Protein AF-A0A942G4B4-F1 (afdb_monomer_lite)

Structure (mmCIF, N/CA/C/O backbone):
data_AF-A0A942G4B4-F1
#
_entry.id   AF-A0A942G4B4-F1
#
loop_
_atom_site.group_PDB
_atom_site.id
_atom_site.type_symbol
_atom_site.label_atom_id
_atom_site.label_alt_id
_atom_site.label_comp_id
_atom_site.label_asym_id
_atom_site.label_entity_id
_atom_site.label_seq_id
_atom_site.pdbx_PDB_ins_code
_atom_site.Cartn_x
_atom_site.Cartn_y
_atom_site.Cartn_z
_atom_site.occupancy
_atom_site.B_iso_or_equiv
_atom_site.auth_seq_id
_atom_site.auth_comp_id
_atom_site.auth_asym_id
_atom_site.auth_atom_id
_atom_site.pdbx_PDB_model_num
ATOM 1 N N . MET A 1 1 ? 16.653 -0.534 -14.509 1.00 59.22 1 MET A N 1
ATOM 2 C CA . MET A 1 1 ? 15.180 -0.452 -14.411 1.00 59.22 1 MET A CA 1
ATOM 3 C C . MET A 1 1 ? 14.556 -1.842 -14.348 1.00 59.22 1 MET A C 1
ATOM 5 O O . MET A 1 1 ? 14.143 -2.208 -13.265 1.00 59.22 1 MET A O 1
ATOM 9 N N . LYS A 1 2 ? 14.654 -2.683 -15.394 1.00 67.62 2 LYS A N 1
ATOM 10 C CA . LYS A 1 2 ? 14.052 -4.040 -15.409 1.00 67.62 2 LYS A CA 1
ATOM 11 C C . LYS A 1 2 ? 14.343 -4.934 -14.186 1.00 67.62 2 LYS A C 1
ATOM 13 O O . LYS A 1 2 ? 13.421 -5.541 -13.667 1.00 67.62 2 LYS A O 1
ATOM 18 N N . ALA A 1 3 ? 15.591 -4.990 -13.712 1.00 72.12 3 ALA A N 1
ATOM 19 C CA . ALA A 1 3 ? 15.956 -5.817 -12.552 1.00 72.12 3 ALA A CA 1
ATOM 20 C C . ALA A 1 3 ? 15.314 -5.340 -11.232 1.00 72.12 3 ALA A C 1
ATOM 22 O O . ALA A 1 3 ? 15.000 -6.149 -10.366 1.00 72.12 3 ALA A O 1
ATOM 23 N N . ASN A 1 4 ? 15.083 -4.030 -11.093 1.00 78.00 4 ASN A N 1
ATOM 24 C CA . ASN A 1 4 ? 14.455 -3.451 -9.905 1.00 78.00 4 ASN A CA 1
ATOM 25 C C . ASN A 1 4 ? 12.948 -3.725 -9.898 1.00 78.00 4 ASN A C 1
ATOM 27 O O . ASN A 1 4 ? 12.390 -4.037 -8.851 1.00 78.00 4 ASN A O 1
ATOM 31 N N . ASP A 1 5 ? 12.311 -3.671 -11.070 1.00 80.25 5 ASP A N 1
ATOM 32 C CA . ASP A 1 5 ? 10.891 -4.000 -11.223 1.00 80.25 5 ASP A CA 1
ATOM 33 C C . ASP A 1 5 ? 10.632 -5.492 -10.956 1.00 80.25 5 ASP A C 1
ATOM 35 O O . ASP A 1 5 ? 9.640 -5.853 -10.328 1.00 80.25 5 ASP A O 1
ATOM 39 N N . GLU A 1 6 ? 11.548 -6.369 -11.374 1.00 83.31 6 GLU A N 1
ATOM 40 C CA . GLU A 1 6 ? 11.469 -7.808 -11.099 1.00 83.31 6 GLU A CA 1
ATOM 41 C C . GLU A 1 6 ? 11.618 -8.119 -9.602 1.00 83.31 6 GLU A C 1
ATOM 43 O O . GLU A 1 6 ? 10.825 -8.882 -9.047 1.00 83.31 6 GLU A O 1
ATOM 48 N N . ALA A 1 7 ? 12.565 -7.467 -8.920 1.00 82.94 7 ALA A N 1
ATOM 49 C CA . ALA A 1 7 ? 12.726 -7.588 -7.472 1.00 82.94 7 ALA A CA 1
ATOM 50 C C . ALA A 1 7 ? 11.498 -7.066 -6.706 1.00 82.94 7 ALA A C 1
ATOM 52 O O . ALA A 1 7 ? 10.997 -7.742 -5.808 1.00 82.94 7 ALA A O 1
ATOM 53 N N . ALA A 1 8 ? 10.973 -5.896 -7.089 1.00 80.25 8 ALA A N 1
ATOM 54 C CA . ALA A 1 8 ? 9.762 -5.333 -6.497 1.00 80.25 8 ALA A CA 1
ATOM 55 C C . ALA A 1 8 ? 8.562 -6.272 -6.682 1.00 80.25 8 ALA A C 1
ATOM 57 O O . ALA A 1 8 ? 7.819 -6.526 -5.736 1.00 80.25 8 ALA A O 1
ATOM 58 N N . ARG A 1 9 ? 8.405 -6.857 -7.875 1.00 80.88 9 ARG A N 1
ATOM 59 C CA . ARG A 1 9 ? 7.356 -7.843 -8.146 1.00 80.88 9 ARG A CA 1
ATOM 60 C C . ARG A 1 9 ? 7.471 -9.066 -7.237 1.00 80.88 9 ARG A C 1
ATOM 62 O O . ARG A 1 9 ? 6.472 -9.443 -6.633 1.00 80.88 9 ARG A O 1
ATOM 69 N N . ALA A 1 10 ? 8.651 -9.677 -7.139 1.00 83.50 10 ALA A N 1
ATOM 70 C CA . ALA A 1 10 ? 8.851 -10.876 -6.321 1.00 83.50 10 ALA A CA 1
ATOM 71 C C . ALA A 1 10 ? 8.520 -10.618 -4.841 1.00 83.50 10 ALA A C 1
ATOM 73 O O . ALA A 1 10 ? 7.893 -11.447 -4.182 1.00 83.50 10 ALA A O 1
ATOM 74 N N . LEU A 1 11 ? 8.886 -9.438 -4.333 1.00 81.06 11 LEU A N 1
ATOM 75 C CA . LEU A 1 11 ? 8.544 -9.015 -2.977 1.00 81.06 11 LEU A CA 1
ATOM 76 C C . LEU A 1 11 ? 7.028 -8.818 -2.801 1.00 81.06 11 LEU A C 1
ATOM 78 O O . LEU A 1 11 ? 6.463 -9.317 -1.830 1.00 81.06 11 LEU A O 1
ATOM 82 N N . LEU A 1 12 ? 6.352 -8.163 -3.750 1.00 81.25 12 LEU A N 1
ATOM 83 C CA . LEU A 1 12 ? 4.893 -7.990 -3.723 1.00 81.25 12 LEU A CA 1
ATOM 84 C C . LEU A 1 12 ? 4.140 -9.327 -3.792 1.00 81.25 12 LEU A C 1
ATOM 86 O O . LEU A 1 12 ? 3.133 -9.503 -3.111 1.00 81.25 12 LEU A O 1
ATOM 90 N N . GLU A 1 13 ? 4.622 -10.280 -4.589 1.00 81.31 13 GLU A N 1
ATOM 91 C CA . GLU A 1 13 ? 4.065 -11.636 -4.641 1.00 81.31 13 GLU A CA 1
ATOM 92 C C . GLU A 1 13 ? 4.277 -12.385 -3.319 1.00 81.31 13 GLU A C 1
ATOM 94 O O . GLU A 1 13 ? 3.367 -13.072 -2.855 1.00 81.31 13 GLU A O 1
ATOM 99 N N . GLY A 1 14 ? 5.429 -12.202 -2.667 1.00 79.75 14 GLY A N 1
ATOM 100 C CA . GLY A 1 14 ? 5.685 -12.726 -1.325 1.00 79.75 14 GLY A CA 1
ATOM 101 C C . GLY A 1 14 ? 4.690 -12.209 -0.281 1.00 79.75 14 GLY A C 1
ATOM 102 O O . GLY A 1 14 ? 4.215 -12.987 0.542 1.00 79.75 14 GLY A O 1
ATOM 103 N N . LEU A 1 15 ? 4.294 -10.933 -0.362 1.00 74.88 15 LEU A N 1
ATOM 104 C CA . LEU A 1 15 ? 3.291 -10.336 0.534 1.00 74.88 15 LEU A CA 1
ATOM 105 C C . LEU A 1 15 ? 1.883 -10.935 0.369 1.00 74.88 15 LEU A C 1
ATOM 107 O O . LEU A 1 15 ? 1.051 -10.808 1.266 1.00 74.88 15 LEU A O 1
ATOM 111 N N . LEU A 1 16 ? 1.594 -11.607 -0.750 1.00 71.88 16 LEU A N 1
ATOM 112 C CA . LEU A 1 16 ? 0.319 -12.305 -0.939 1.00 71.88 16 LEU A CA 1
ATOM 113 C C . LEU A 1 16 ? 0.238 -13.623 -0.156 1.00 71.88 16 LEU A C 1
ATOM 115 O O . LEU A 1 16 ? -0.864 -14.148 0.044 1.00 71.88 16 LEU A O 1
ATOM 119 N N . VAL A 1 17 ? 1.375 -14.179 0.270 1.00 66.19 17 VAL A N 1
ATOM 120 C CA . VAL A 1 17 ? 1.438 -15.445 1.003 1.00 66.19 17 VAL A CA 1
ATOM 121 C C . VAL A 1 17 ? 0.997 -15.198 2.449 1.00 66.19 17 VAL A C 1
ATOM 123 O O . VAL A 1 17 ? 1.729 -14.622 3.242 1.00 66.19 17 VAL A O 1
ATOM 126 N N . GLY A 1 18 ? -0.223 -15.627 2.792 1.00 63.00 18 GLY A N 1
ATOM 127 C CA . GLY A 1 18 ? -0.813 -15.428 4.127 1.00 63.00 18 GLY A CA 1
ATOM 128 C C . GLY A 1 18 ? -1.806 -14.265 4.234 1.00 63.00 18 GLY A C 1
ATOM 129 O O . GLY A 1 18 ? -2.204 -13.908 5.340 1.00 63.00 18 GLY A O 1
ATOM 130 N N . ARG A 1 19 ? -2.230 -13.686 3.102 1.00 61.41 19 ARG A N 1
ATOM 131 C CA . ARG A 1 19 ? -3.198 -12.580 3.066 1.00 61.41 19 ARG A CA 1
ATOM 132 C C . ARG A 1 19 ? -4.513 -12.904 3.805 1.00 61.41 19 ARG A C 1
ATOM 134 O O . ARG A 1 19 ? -5.061 -13.994 3.609 1.00 61.41 19 ARG A O 1
ATOM 141 N N . PRO A 1 20 ? -5.055 -11.969 4.607 1.00 57.44 20 PRO A N 1
ATOM 142 C CA . PRO A 1 20 ? -6.367 -12.135 5.220 1.00 57.44 20 PRO A CA 1
ATOM 143 C C . PRO A 1 20 ? -7.442 -12.223 4.130 1.00 57.44 20 PRO A C 1
ATOM 145 O O . PRO A 1 20 ? -7.425 -11.462 3.165 1.00 57.44 20 PRO A O 1
ATOM 148 N N . ALA A 1 21 ? -8.396 -13.144 4.293 1.00 58.22 21 ALA A N 1
ATOM 149 C CA . ALA A 1 21 ? -9.432 -13.434 3.295 1.00 58.22 21 ALA A CA 1
ATOM 150 C C . ALA A 1 21 ? -10.358 -12.243 2.966 1.00 58.22 21 ALA A C 1
ATOM 152 O O . ALA A 1 21 ? -11.095 -12.302 1.987 1.00 58.22 21 ALA A O 1
ATOM 153 N N . ALA A 1 22 ? -10.336 -11.187 3.786 1.00 53.41 22 ALA A N 1
ATOM 154 C CA . ALA A 1 22 ? -11.249 -10.050 3.707 1.00 53.41 22 ALA A CA 1
ATOM 155 C C . ALA A 1 22 ? -10.800 -8.924 2.756 1.00 53.41 22 ALA A C 1
ATOM 157 O O . ALA A 1 22 ? -11.615 -8.070 2.425 1.00 53.41 22 ALA A O 1
ATOM 158 N N . ALA A 1 23 ? -9.539 -8.900 2.312 1.00 63.25 23 ALA A N 1
ATOM 159 C CA . ALA A 1 23 ? -9.051 -7.867 1.398 1.00 63.25 23 ALA A CA 1
ATOM 160 C C . ALA A 1 23 ? -9.024 -8.385 -0.047 1.00 63.25 23 ALA A C 1
ATOM 162 O O . ALA A 1 23 ? -8.483 -9.462 -0.316 1.00 63.25 23 ALA A O 1
ATOM 163 N N . ASP A 1 24 ? -9.560 -7.603 -0.990 1.00 73.19 24 ASP A N 1
ATOM 164 C CA . ASP A 1 24 ? -9.327 -7.852 -2.416 1.00 73.19 24 ASP A CA 1
ATOM 165 C C . ASP A 1 24 ? -7.912 -7.376 -2.755 1.00 73.19 24 ASP A C 1
ATOM 167 O O . ASP A 1 24 ? -7.613 -6.179 -2.681 1.00 73.19 24 ASP A O 1
ATOM 171 N N . VAL A 1 25 ? -7.025 -8.334 -3.047 1.00 77.12 25 VAL A N 1
ATOM 172 C CA . VAL A 1 25 ? -5.597 -8.086 -3.244 1.00 77.12 25 VAL A CA 1
ATOM 173 C C . VAL A 1 25 ? -5.121 -8.626 -4.588 1.00 77.12 25 VAL A C 1
ATOM 175 O O . VAL A 1 25 ? -5.109 -9.842 -4.815 1.00 77.12 25 VAL A O 1
ATOM 178 N N . ALA A 1 26 ? -4.651 -7.727 -5.456 1.00 78.50 26 ALA A N 1
ATOM 179 C CA . ALA A 1 26 ? -4.154 -8.068 -6.789 1.00 78.50 26 ALA A CA 1
ATOM 180 C C . ALA A 1 26 ? -2.884 -7.290 -7.154 1.00 78.50 26 ALA A C 1
ATOM 182 O O . ALA A 1 26 ? -2.826 -6.075 -6.975 1.00 78.50 26 ALA A O 1
ATOM 183 N N . VAL A 1 27 ? -1.898 -7.973 -7.743 1.00 80.44 27 VAL A N 1
ATOM 184 C CA . VAL A 1 27 ? -0.725 -7.321 -8.346 1.00 80.44 27 VAL A CA 1
ATOM 185 C C . VAL A 1 27 ? -1.101 -6.776 -9.725 1.00 80.44 27 VAL A C 1
ATOM 187 O O . VAL A 1 27 ? -1.643 -7.493 -10.569 1.00 80.44 27 VAL A O 1
ATOM 190 N N . ARG A 1 28 ? -0.812 -5.499 -9.962 1.00 84.56 28 ARG A N 1
ATOM 191 C CA . ARG A 1 28 ? -1.067 -4.753 -11.200 1.00 84.56 28 ARG A CA 1
ATOM 192 C C . ARG A 1 28 ? 0.186 -3.982 -11.625 1.00 84.56 28 ARG A C 1
ATOM 194 O O . ARG A 1 28 ? 1.192 -4.002 -10.927 1.00 84.56 28 ARG A O 1
ATOM 201 N N . HIS A 1 29 ? 0.137 -3.344 -12.795 1.00 82.56 29 HIS A N 1
ATOM 202 C CA . HIS A 1 29 ? 1.254 -2.565 -13.343 1.00 82.56 29 HIS A CA 1
ATOM 203 C C . HIS A 1 29 ? 0.782 -1.168 -13.760 1.00 82.56 29 HIS A C 1
ATOM 205 O O . HIS A 1 29 ? -0.213 -1.049 -14.476 1.00 82.56 29 HIS A O 1
ATOM 211 N N . ARG A 1 30 ? 1.472 -0.112 -13.308 1.00 75.00 30 ARG A N 1
ATOM 212 C CA . ARG A 1 30 ? 1.209 1.292 -13.682 1.00 75.00 30 ARG A CA 1
ATOM 213 C C . ARG A 1 30 ? 2.532 1.897 -14.124 1.00 75.00 30 ARG A C 1
ATOM 215 O O . ARG A 1 30 ? 3.520 1.813 -13.406 1.00 75.00 30 ARG A O 1
ATOM 222 N N . GLY A 1 31 ? 2.581 2.427 -15.345 1.00 77.81 31 GLY A N 1
ATOM 223 C CA . GLY A 1 31 ? 3.824 2.968 -15.911 1.00 77.81 31 GLY A CA 1
ATOM 224 C C . GLY A 1 31 ? 4.973 1.952 -16.033 1.00 77.81 31 GLY A C 1
ATOM 225 O O . GLY A 1 31 ? 6.122 2.359 -16.116 1.00 77.81 31 GLY A O 1
ATOM 226 N N . GLY A 1 32 ? 4.682 0.644 -16.030 1.00 78.44 32 GLY A N 1
ATOM 227 C CA . GLY A 1 32 ? 5.693 -0.423 -16.046 1.00 78.44 32 GLY A CA 1
ATOM 228 C C . GLY A 1 32 ? 6.147 -0.905 -14.664 1.00 78.44 32 GLY A C 1
ATOM 229 O O . GLY A 1 32 ? 6.798 -1.943 -14.592 1.00 78.44 32 GLY A O 1
ATOM 230 N N . HIS A 1 33 ? 5.743 -0.235 -13.584 1.00 80.25 33 HIS A N 1
ATOM 231 C CA . HIS A 1 33 ? 6.098 -0.622 -12.220 1.00 80.25 33 HIS A CA 1
ATOM 232 C C . HIS A 1 33 ? 5.004 -1.494 -11.588 1.00 80.25 33 HIS A C 1
ATOM 234 O O . HIS A 1 33 ? 3.815 -1.160 -11.710 1.00 80.25 33 HIS A O 1
ATOM 240 N N . PRO A 1 34 ? 5.369 -2.614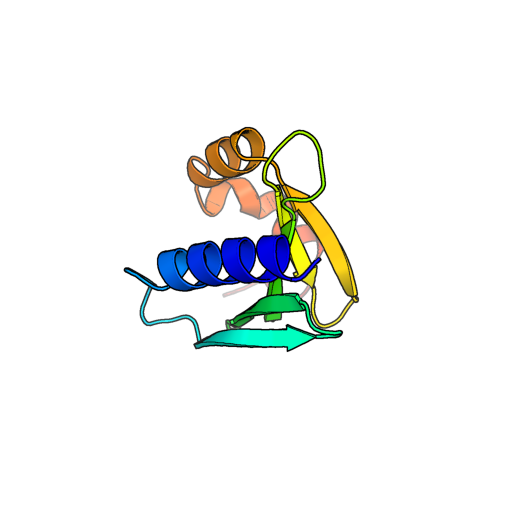 -10.937 1.00 85.56 34 PRO A N 1
ATOM 241 C CA . PRO A 1 34 ? 4.413 -3.470 -10.256 1.00 85.56 34 PRO A CA 1
ATOM 242 C C . PRO A 1 34 ? 3.930 -2.815 -8.957 1.00 85.56 34 PRO A C 1
ATOM 244 O O . PRO A 1 34 ? 4.699 -2.182 -8.235 1.00 85.56 34 PRO A O 1
ATOM 247 N N . TYR A 1 35 ? 2.653 -2.996 -8.646 1.00 88.75 35 TYR A N 1
ATOM 248 C CA . TYR A 1 35 ? 2.046 -2.553 -7.396 1.00 88.75 35 TYR A CA 1
ATOM 249 C C . TYR A 1 35 ? 0.922 -3.502 -6.986 1.00 88.75 35 TYR A C 1
ATOM 251 O O . TYR A 1 35 ? 0.331 -4.187 -7.817 1.00 88.75 35 TYR A O 1
ATOM 259 N N . LEU A 1 36 ? 0.612 -3.539 -5.702 1.00 90.44 36 LEU A N 1
ATOM 260 C CA . LEU A 1 36 ? -0.513 -4.256 -5.130 1.00 90.44 36 LEU A CA 1
ATOM 261 C C . LEU A 1 36 ? -1.698 -3.300 -5.001 1.00 90.44 36 LEU A C 1
ATOM 263 O O . LEU A 1 36 ? -1.541 -2.191 -4.506 1.00 90.44 36 LEU A O 1
ATOM 267 N N . VAL A 1 37 ? -2.890 -3.715 -5.403 1.00 89.75 37 VAL A N 1
ATOM 268 C CA . VAL A 1 37 ? -4.126 -3.030 -5.007 1.00 89.75 37 VAL A CA 1
ATOM 269 C C . VAL A 1 37 ? -4.626 -3.694 -3.740 1.00 89.75 37 VAL A C 1
ATOM 271 O O . VAL A 1 37 ? -4.775 -4.912 -3.743 1.00 89.75 37 VAL A O 1
ATOM 274 N N . ILE A 1 38 ? -4.882 -2.913 -2.694 1.00 87.06 38 ILE A N 1
ATOM 275 C CA . ILE A 1 38 ? -5.564 -3.364 -1.479 1.00 87.06 38 ILE A CA 1
ATOM 276 C C . ILE A 1 38 ? -6.848 -2.554 -1.358 1.00 87.06 38 ILE A C 1
ATOM 278 O O . ILE A 1 38 ? -6.813 -1.323 -1.406 1.00 87.06 38 ILE A O 1
ATOM 282 N N . ARG A 1 39 ? -7.976 -3.244 -1.202 1.00 85.44 39 ARG A N 1
ATOM 283 C CA . ARG A 1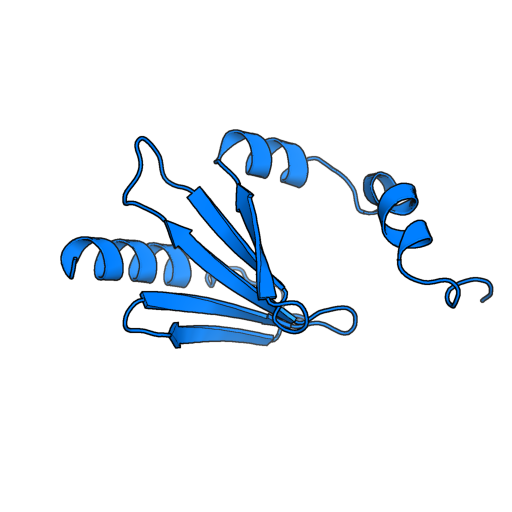 39 ? -9.284 -2.614 -1.024 1.00 85.44 39 ARG A CA 1
ATOM 284 C C . ARG A 1 39 ? -10.047 -3.231 0.140 1.00 85.44 39 ARG A C 1
ATOM 286 O O . ARG A 1 39 ? -10.087 -4.455 0.268 1.00 85.44 39 ARG A O 1
ATOM 293 N N . ASN A 1 40 ? -10.701 -2.370 0.914 1.00 81.12 40 ASN A N 1
ATOM 294 C CA . ASN A 1 40 ? -11.725 -2.724 1.893 1.00 81.12 40 ASN A CA 1
ATOM 295 C C . ASN A 1 40 ? -12.907 -1.731 1.820 1.00 81.12 40 ASN A C 1
ATOM 297 O O . ASN A 1 40 ? -13.046 -0.993 0.839 1.00 81.12 40 ASN A O 1
ATOM 301 N N . GLU A 1 41 ? -13.780 -1.750 2.824 1.00 79.69 41 GLU A N 1
ATOM 302 C CA . GLU A 1 41 ? -14.943 -0.868 2.956 1.00 79.69 41 GLU A CA 1
ATOM 303 C C . GLU A 1 41 ? -14.595 0.604 3.232 1.00 79.69 41 GLU A C 1
ATOM 305 O O . GLU A 1 41 ? -15.421 1.470 2.963 1.00 79.69 41 GLU A O 1
ATOM 310 N N . PHE A 1 42 ? -13.383 0.893 3.713 1.00 79.56 42 PHE A N 1
ATOM 311 C CA . PHE A 1 42 ? -12.956 2.240 4.100 1.00 79.56 42 PHE A CA 1
ATOM 312 C C . PHE A 1 42 ? -12.105 2.931 3.034 1.00 79.56 42 PHE A C 1
ATOM 314 O O . PHE A 1 42 ? -12.176 4.146 2.885 1.00 79.56 42 PHE A O 1
ATOM 321 N N . ALA A 1 43 ? -11.262 2.183 2.316 1.00 82.50 43 ALA A N 1
ATOM 322 C CA . ALA A 1 43 ? -10.319 2.757 1.367 1.00 82.50 43 ALA A CA 1
ATOM 323 C C . ALA A 1 43 ? -9.871 1.767 0.283 1.00 82.50 43 ALA A C 1
ATOM 325 O O . ALA A 1 43 ? -9.907 0.541 0.431 1.00 82.50 43 ALA A O 1
ATOM 326 N N . THR A 1 44 ? -9.369 2.334 -0.815 1.00 90.25 44 THR A N 1
ATOM 327 C CA . THR A 1 44 ? -8.559 1.622 -1.806 1.00 90.25 44 THR A CA 1
ATOM 328 C C . THR A 1 44 ? -7.178 2.258 -1.859 1.00 90.25 44 THR A C 1
ATOM 330 O O . THR A 1 44 ? -7.058 3.464 -2.067 1.00 90.25 44 THR A O 1
ATOM 333 N N . VAL A 1 45 ? -6.131 1.451 -1.710 1.00 91.19 45 VAL A N 1
ATOM 334 C CA . VAL A 1 45 ? -4.741 1.912 -1.793 1.00 91.19 45 VAL A CA 1
ATOM 335 C C . VAL A 1 45 ? -3.945 1.097 -2.804 1.00 91.19 45 VAL A C 1
ATOM 337 O O . VAL A 1 45 ? -4.213 -0.083 -3.052 1.00 91.19 45 VAL A O 1
ATOM 340 N N . TRP A 1 46 ? -2.941 1.736 -3.390 1.00 93.69 46 TRP A N 1
ATOM 341 C CA . TRP A 1 46 ? -1.916 1.097 -4.200 1.00 93.69 46 TRP A CA 1
ATOM 342 C C . TRP A 1 46 ? -0.630 1.012 -3.398 1.00 93.69 46 TRP A C 1
ATOM 344 O O . TRP A 1 46 ? -0.152 2.016 -2.882 1.00 93.69 46 TRP A O 1
ATOM 354 N N . LEU A 1 47 ? -0.061 -0.181 -3.307 1.00 91.56 47 LEU A N 1
ATOM 355 C CA . LEU A 1 47 ? 1.158 -0.442 -2.565 1.00 91.56 47 LEU A CA 1
ATOM 356 C C . LEU A 1 47 ? 2.265 -0.834 -3.544 1.00 91.56 47 LEU A C 1
ATOM 358 O O . LEU A 1 47 ? 2.208 -1.879 -4.187 1.00 91.56 47 LEU A O 1
ATOM 362 N N . GLY A 1 48 ? 3.260 0.030 -3.687 1.00 91.81 48 GLY A N 1
ATOM 363 C CA . GLY A 1 48 ? 4.472 -0.210 -4.461 1.00 91.81 48 GLY A CA 1
ATOM 364 C C . GLY A 1 48 ? 5.665 -0.500 -3.557 1.00 91.81 48 GLY A C 1
ATOM 365 O O . GLY A 1 48 ? 5.641 -0.213 -2.360 1.00 91.81 48 GLY A O 1
ATOM 366 N N . ILE A 1 49 ? 6.728 -1.045 -4.143 1.00 89.31 49 ILE A N 1
ATOM 367 C CA . ILE A 1 49 ? 8.019 -1.192 -3.468 1.00 89.31 49 ILE A CA 1
ATOM 368 C C . ILE A 1 49 ? 9.045 -0.361 -4.224 1.00 89.31 49 ILE A C 1
ATOM 370 O O . ILE A 1 49 ? 9.273 -0.576 -5.414 1.00 89.31 49 ILE A O 1
ATOM 374 N N . ASP A 1 50 ? 9.671 0.573 -3.518 1.00 87.50 50 ASP A N 1
ATOM 375 C CA . ASP A 1 50 ? 10.801 1.336 -4.021 1.00 87.50 50 ASP A CA 1
ATOM 376 C C . ASP A 1 50 ? 12.105 0.695 -3.535 1.00 87.50 50 ASP A C 1
ATOM 378 O O . ASP A 1 50 ? 12.396 0.642 -2.339 1.00 87.50 50 ASP A O 1
ATOM 382 N N . VAL A 1 51 ? 12.887 0.190 -4.490 1.00 83.06 51 VAL A N 1
ATOM 383 C CA . VAL A 1 51 ? 14.219 -0.401 -4.277 1.00 83.06 51 VAL A CA 1
ATOM 384 C C . VAL A 1 51 ? 15.344 0.475 -4.844 1.00 83.06 51 VAL A C 1
ATOM 386 O O . VAL A 1 51 ? 16.484 0.032 -4.954 1.00 83.06 51 VAL A O 1
ATOM 389 N N . SER A 1 52 ? 15.026 1.693 -5.292 1.00 76.62 52 SER A N 1
ATOM 390 C CA . SER A 1 52 ? 15.968 2.593 -5.971 1.00 76.62 52 SER A CA 1
ATOM 391 C C . SER A 1 52 ? 16.782 3.472 -5.019 1.00 76.62 52 SER A C 1
ATOM 393 O O . SER A 1 52 ? 17.813 4.015 -5.418 1.00 76.62 52 SER A O 1
ATOM 395 N N . THR A 1 53 ? 16.345 3.599 -3.767 1.00 68.81 53 THR A N 1
ATOM 396 C CA . THR A 1 53 ? 17.001 4.412 -2.738 1.00 68.81 53 THR A CA 1
ATOM 397 C C . THR A 1 53 ? 17.923 3.565 -1.851 1.00 68.81 53 THR A C 1
ATOM 399 O O . THR A 1 53 ? 18.046 2.355 -2.032 1.00 68.81 53 THR A O 1
ATOM 402 N N . THR A 1 54 ? 18.611 4.191 -0.890 1.00 75.50 54 THR A N 1
ATOM 403 C CA . THR A 1 54 ? 19.552 3.564 0.065 1.00 75.50 54 THR A CA 1
ATOM 404 C C . THR A 1 54 ? 18.874 2.613 1.076 1.00 75.50 54 THR A C 1
ATOM 406 O O . THR A 1 54 ? 19.305 2.500 2.220 1.00 75.50 54 THR A O 1
ATOM 409 N N . GLY A 1 55 ? 17.781 1.963 0.683 1.00 79.25 55 GLY A N 1
ATOM 410 C CA . GLY A 1 55 ? 16.955 1.077 1.490 1.00 79.25 55 GLY A CA 1
ATOM 411 C C . GLY A 1 55 ? 15.666 0.721 0.749 1.00 79.25 55 GLY A C 1
ATOM 412 O O . GLY A 1 55 ? 15.210 1.466 -0.115 1.00 79.25 55 GLY A O 1
ATOM 413 N N . VAL A 1 56 ? 15.081 -0.429 1.082 1.00 86.31 56 VAL A N 1
ATOM 414 C CA . VAL A 1 56 ? 13.770 -0.828 0.555 1.00 86.31 56 VAL A CA 1
ATOM 415 C C . VAL A 1 56 ? 12.694 -0.022 1.269 1.00 86.31 56 VAL A C 1
ATOM 417 O O . VAL A 1 56 ? 12.685 0.021 2.498 1.00 86.31 56 VAL A O 1
ATOM 420 N N . ARG A 1 57 ? 11.780 0.585 0.514 1.00 90.88 57 ARG A N 1
ATOM 421 C CA . ARG A 1 57 ? 10.619 1.295 1.058 1.00 90.88 57 ARG A CA 1
ATOM 422 C C . ARG A 1 57 ? 9.330 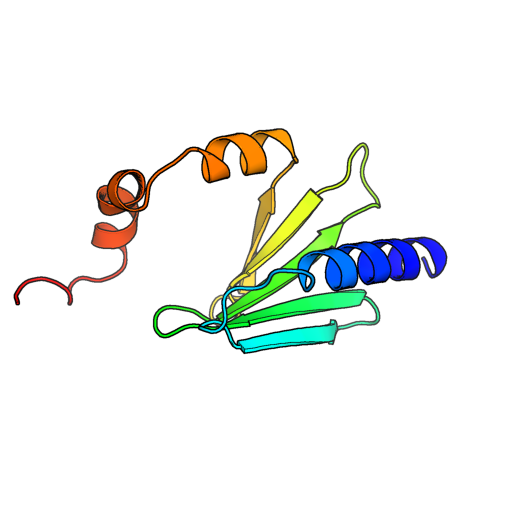0.746 0.480 1.00 90.88 57 ARG A C 1
ATOM 424 O O . ARG A 1 57 ? 9.276 0.379 -0.694 1.00 90.88 57 ARG A O 1
ATOM 431 N N . ILE A 1 58 ? 8.284 0.741 1.294 1.00 91.00 58 ILE A N 1
ATOM 432 C CA . ILE A 1 58 ? 6.920 0.524 0.821 1.00 91.00 58 ILE A CA 1
ATOM 433 C C . ILE A 1 58 ? 6.300 1.888 0.555 1.00 91.00 58 ILE A C 1
ATOM 435 O O . ILE A 1 58 ? 6.302 2.753 1.424 1.00 91.00 58 ILE A O 1
ATOM 439 N N . VAL A 1 59 ? 5.761 2.082 -0.643 1.00 92.62 59 VAL A N 1
ATOM 440 C CA . VAL A 1 59 ? 5.023 3.293 -1.006 1.00 92.62 59 VAL A CA 1
ATOM 441 C C . VAL A 1 59 ? 3.544 2.956 -1.015 1.00 92.62 59 VAL A C 1
ATOM 443 O O . VAL A 1 59 ? 3.119 2.104 -1.789 1.00 92.62 59 VAL A O 1
ATOM 446 N N . ILE A 1 60 ? 2.767 3.615 -0.164 1.00 92.38 60 ILE A N 1
ATOM 447 C CA . ILE A 1 60 ? 1.313 3.480 -0.100 1.00 92.38 60 ILE A CA 1
ATOM 448 C C . ILE A 1 60 ? 0.713 4.738 -0.714 1.00 92.38 60 ILE A C 1
ATOM 450 O O . ILE A 1 60 ? 0.986 5.846 -0.261 1.00 92.38 60 ILE A O 1
ATOM 454 N N . THR A 1 61 ? -0.093 4.575 -1.754 1.00 93.75 61 THR A N 1
ATOM 455 C CA . THR A 1 61 ? -0.787 5.663 -2.443 1.00 93.75 61 THR A CA 1
ATOM 456 C C . THR A 1 61 ? -2.289 5.488 -2.286 1.00 93.75 61 THR A C 1
ATOM 458 O O . THR A 1 61 ? -2.829 4.440 -2.636 1.00 93.75 61 THR A O 1
ATOM 461 N N . ASP A 1 62 ? -2.964 6.510 -1.772 1.00 91.19 62 ASP A N 1
ATOM 462 C CA . ASP A 1 62 ? -4.423 6.598 -1.746 1.00 91.19 62 ASP A CA 1
ATOM 463 C C . ASP A 1 62 ? -4.935 6.691 -3.194 1.00 91.19 62 ASP A C 1
ATOM 465 O O . ASP A 1 62 ? -4.509 7.557 -3.961 1.00 91.19 62 ASP A O 1
ATOM 469 N N . ALA A 1 63 ? -5.802 5.757 -3.597 1.00 90.25 63 ALA A N 1
ATOM 470 C CA . ALA A 1 63 ? -6.281 5.680 -4.975 1.00 90.25 63 ALA A CA 1
ATOM 471 C C . ALA A 1 63 ? -7.268 6.803 -5.341 1.00 90.25 63 ALA A C 1
ATOM 473 O O . ALA A 1 63 ? -7.473 7.051 -6.529 1.00 90.25 63 ALA A O 1
ATOM 474 N N . GLU A 1 64 ? -7.885 7.457 -4.352 1.00 88.62 64 GLU A N 1
ATOM 475 C CA . GLU A 1 64 ? -8.831 8.557 -4.557 1.00 88.62 64 GLU A CA 1
ATOM 476 C C . GLU A 1 64 ? -8.117 9.905 -4.602 1.00 88.62 64 GLU A C 1
ATOM 478 O O . GLU A 1 64 ? -8.381 10.719 -5.486 1.00 88.62 64 GLU A O 1
ATOM 483 N N . THR A 1 65 ? -7.203 10.144 -3.658 1.00 89.38 65 THR A N 1
ATOM 484 C CA . THR A 1 65 ? -6.524 11.446 -3.529 1.00 89.38 65 THR A CA 1
ATOM 485 C C . THR A 1 65 ? -5.183 11.514 -4.254 1.00 89.38 65 THR A C 1
ATOM 487 O O . THR A 1 65 ? -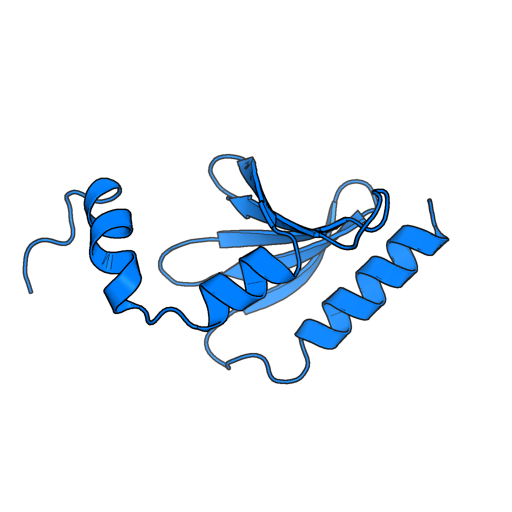4.596 12.589 -4.340 1.00 89.38 65 THR A O 1
ATOM 490 N N . GLU A 1 66 ? -4.670 10.376 -4.731 1.00 90.31 66 GLU A N 1
ATOM 491 C CA . GLU A 1 66 ? -3.304 10.203 -5.247 1.00 90.31 66 GLU A CA 1
ATOM 492 C C . GLU A 1 66 ? -2.198 10.618 -4.254 1.00 90.31 66 GLU A C 1
ATOM 494 O O . GLU A 1 66 ? -1.023 10.706 -4.617 1.00 90.31 66 GLU A O 1
ATOM 499 N N . THR A 1 67 ? -2.544 10.825 -2.979 1.00 90.50 67 THR A N 1
ATOM 500 C CA . THR A 1 67 ? -1.572 11.143 -1.930 1.00 90.50 67 THR A CA 1
ATOM 501 C C . THR A 1 67 ? -0.759 9.900 -1.609 1.00 90.50 67 THR A C 1
ATOM 503 O O . THR A 1 67 ? -1.315 8.821 -1.404 1.00 90.50 67 THR A O 1
ATOM 506 N N . ALA A 1 68 ? 0.563 10.047 -1.549 1.00 92.44 68 ALA A N 1
ATOM 507 C CA . ALA A 1 68 ? 1.476 8.944 -1.291 1.00 92.44 68 ALA A CA 1
ATOM 508 C C . ALA A 1 68 ? 2.289 9.166 -0.015 1.00 92.44 68 ALA A C 1
ATOM 510 O O . ALA A 1 68 ? 2.783 10.264 0.239 1.00 92.44 68 ALA A O 1
ATOM 511 N N . ILE A 1 69 ? 2.480 8.089 0.741 1.00 92.06 69 ILE A N 1
ATOM 512 C CA . ILE A 1 69 ? 3.424 8.001 1.853 1.00 92.06 69 ILE A CA 1
ATOM 513 C C . ILE A 1 69 ? 4.416 6.874 1.573 1.00 92.06 69 ILE A C 1
ATOM 515 O O . ILE A 1 69 ? 4.044 5.819 1.059 1.00 92.06 69 ILE A O 1
ATOM 519 N N . ALA A 1 70 ? 5.688 7.103 1.882 1.00 92.62 70 ALA A N 1
ATOM 520 C CA . ALA A 1 70 ? 6.730 6.091 1.789 1.00 92.62 70 ALA A CA 1
ATOM 521 C C . ALA A 1 70 ? 7.177 5.721 3.200 1.00 92.62 70 ALA A C 1
ATOM 523 O O . ALA A 1 70 ? 7.528 6.614 3.965 1.00 92.62 70 ALA A O 1
ATOM 524 N N . LEU A 1 71 ? 7.164 4.427 3.506 1.00 91.19 71 LEU A N 1
ATOM 525 C CA . LEU A 1 71 ? 7.531 3.878 4.804 1.00 91.19 71 LEU A CA 1
ATOM 526 C C . LEU A 1 71 ? 8.773 3.004 4.667 1.00 91.19 71 LEU A C 1
ATOM 528 O O . LEU A 1 71 ? 8.857 2.151 3.772 1.00 91.19 71 LEU A O 1
ATOM 532 N N . ASP A 1 72 ? 9.733 3.210 5.555 1.00 91.69 72 ASP A N 1
ATOM 533 C CA . ASP A 1 72 ? 10.879 2.325 5.706 1.00 91.69 72 ASP A CA 1
ATOM 534 C C . ASP A 1 72 ? 10.552 1.105 6.601 1.00 91.69 72 ASP A C 1
ATOM 536 O O . ASP A 1 72 ? 9.476 1.029 7.208 1.00 91.69 72 ASP A O 1
ATOM 540 N N . PRO A 1 73 ? 11.440 0.094 6.673 1.00 88.81 73 PRO A N 1
ATOM 541 C CA . PRO A 1 73 ? 11.179 -1.104 7.465 1.00 88.81 73 PRO A CA 1
ATOM 542 C C . PRO A 1 73 ? 10.988 -0.840 8.964 1.00 88.81 73 PRO A C 1
ATOM 544 O O . PRO A 1 73 ? 10.254 -1.585 9.609 1.00 88.81 73 PRO A O 1
ATOM 547 N N . LEU A 1 74 ? 11.626 0.194 9.520 1.00 89.75 74 LEU A N 1
ATOM 548 C CA . LEU A 1 74 ? 11.510 0.532 10.937 1.00 89.75 74 LEU A CA 1
ATOM 549 C C . LEU A 1 74 ? 10.156 1.190 11.229 1.00 89.75 74 LEU A C 1
ATOM 551 O O . LEU A 1 74 ? 9.514 0.859 12.224 1.00 89.75 74 LEU A O 1
ATOM 555 N N . GLU A 1 75 ? 9.694 2.075 10.346 1.00 91.06 75 GLU A N 1
ATOM 556 C CA . GLU A 1 75 ? 8.362 2.685 10.427 1.00 91.06 75 GLU A CA 1
ATOM 557 C C . GLU A 1 75 ? 7.255 1.630 10.285 1.00 91.06 75 GLU A C 1
ATOM 559 O O . GLU A 1 75 ? 6.293 1.626 11.054 1.00 91.06 75 GLU A O 1
ATOM 564 N N . LEU A 1 76 ? 7.417 0.678 9.359 1.00 88.31 76 LEU A N 1
ATOM 565 C CA . LEU A 1 76 ? 6.501 -0.459 9.210 1.00 88.31 76 LEU A CA 1
ATOM 566 C C . LEU A 1 76 ? 6.482 -1.350 10.453 1.00 88.31 76 LEU A C 1
ATOM 568 O O . LEU A 1 76 ? 5.409 -1.761 10.897 1.00 88.31 76 LEU A O 1
ATOM 572 N N . GLU A 1 77 ? 7.649 -1.644 11.030 1.00 89.19 77 GLU A N 1
ATOM 573 C CA . GLU A 1 77 ? 7.736 -2.416 12.268 1.00 89.19 77 GLU A CA 1
ATOM 574 C C . GLU A 1 77 ? 7.024 -1.692 13.418 1.00 89.19 77 GLU A C 1
ATOM 576 O O . GLU A 1 77 ? 6.259 -2.318 14.155 1.00 89.19 77 GLU A O 1
ATOM 581 N N . ALA A 1 78 ? 7.217 -0.378 13.547 1.00 90.19 78 ALA A N 1
ATOM 582 C CA . ALA A 1 78 ? 6.530 0.427 14.549 1.00 90.19 78 ALA A CA 1
ATOM 583 C C . ALA A 1 78 ? 5.002 0.356 14.386 1.00 90.19 78 ALA A C 1
ATOM 585 O O . ALA A 1 78 ? 4.310 0.025 15.349 1.00 90.19 78 ALA A O 1
ATOM 586 N N . ILE A 1 79 ? 4.487 0.564 13.168 1.00 87.62 79 ILE A N 1
ATOM 587 C CA . ILE A 1 79 ? 3.048 0.486 12.857 1.00 87.62 79 ILE A CA 1
ATOM 588 C C . ILE A 1 79 ? 2.500 -0.920 13.127 1.00 87.62 79 ILE A C 1
ATOM 590 O O . ILE A 1 79 ? 1.409 -1.059 13.670 1.00 87.62 79 ILE A O 1
ATOM 594 N N . SER A 1 80 ? 3.257 -1.976 12.813 1.00 84.19 80 SER A N 1
ATOM 595 C CA . SER A 1 80 ? 2.811 -3.365 13.016 1.00 84.19 80 SER A CA 1
ATOM 596 C C . SER A 1 80 ? 2.578 -3.741 14.484 1.00 84.19 80 SER A C 1
ATOM 598 O O . SER A 1 80 ? 1.891 -4.721 14.771 1.00 84.19 80 SER A O 1
ATOM 600 N N . ARG A 1 81 ? 3.158 -2.976 15.417 1.00 87.69 81 ARG A N 1
ATOM 601 C CA . ARG A 1 81 ? 2.987 -3.154 16.865 1.00 87.69 81 ARG A CA 1
ATOM 602 C C . ARG A 1 81 ? 1.823 -2.342 17.432 1.00 87.69 81 ARG A C 1
ATOM 604 O O . ARG A 1 81 ? 1.484 -2.537 18.597 1.00 87.69 81 ARG A O 1
ATOM 611 N N . MET A 1 82 ? 1.239 -1.445 16.642 1.00 87.12 82 MET A N 1
ATOM 612 C CA . MET A 1 82 ? 0.083 -0.651 17.039 1.00 87.12 82 MET A CA 1
ATOM 613 C C . MET A 1 82 ? -1.198 -1.470 16.872 1.00 87.12 82 MET A C 1
ATOM 615 O O . MET A 1 82 ? -1.370 -2.227 15.915 1.00 87.12 82 MET A O 1
ATOM 619 N N . SER A 1 83 ? -2.111 -1.323 17.821 1.00 83.06 83 SER A N 1
ATOM 620 C CA . SER A 1 83 ? -3.468 -1.844 17.729 1.00 83.06 83 SER A CA 1
ATOM 621 C C . SER A 1 83 ? -4.359 -0.874 16.957 1.00 83.06 83 SER A C 1
ATOM 623 O O . SER A 1 83 ? -4.043 0.303 16.820 1.00 83.06 83 SER A O 1
ATOM 625 N N . HIS A 1 84 ? -5.518 -1.346 16.491 1.00 75.81 84 HIS A N 1
ATOM 626 C CA . HIS A 1 84 ? -6.486 -0.476 15.816 1.00 75.81 84 HIS A CA 1
ATOM 627 C C . HIS A 1 84 ? -6.884 0.734 16.680 1.00 75.81 84 HIS A C 1
ATOM 629 O O . HIS A 1 84 ? -6.971 1.840 16.166 1.00 75.81 84 HIS A O 1
ATOM 635 N N . ARG A 1 85 ? -7.007 0.532 18.003 1.00 81.38 85 ARG A N 1
ATOM 636 C CA . ARG A 1 85 ? -7.341 1.586 18.973 1.00 81.38 85 ARG A CA 1
ATOM 637 C C . ARG A 1 85 ?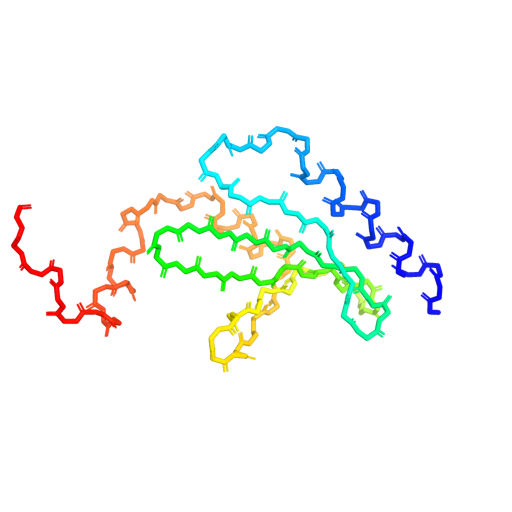 -6.313 2.716 19.003 1.00 81.38 85 ARG A C 1
ATOM 639 O O . ARG A 1 85 ? -6.667 3.859 19.257 1.00 81.38 85 ARG A O 1
ATOM 646 N N . ASP A 1 86 ? -5.047 2.411 18.734 1.00 83.25 86 ASP A N 1
ATOM 647 C CA . ASP A 1 86 ? -3.990 3.425 18.711 1.00 83.25 86 ASP A CA 1
ATOM 648 C C . ASP A 1 86 ? -4.130 4.380 17.508 1.00 83.25 86 ASP A C 1
ATOM 650 O O . ASP A 1 86 ? -3.448 5.401 17.451 1.00 83.25 86 ASP A O 1
ATOM 654 N N . PHE A 1 87 ? -5.026 4.071 16.560 1.00 76.62 87 PHE A N 1
ATOM 655 C CA . PHE A 1 87 ? -5.364 4.918 15.416 1.00 76.62 87 PHE A CA 1
ATOM 656 C C . PHE A 1 87 ? -6.711 5.643 15.558 1.00 76.62 87 PHE A C 1
ATOM 658 O O . PHE A 1 87 ? -7.032 6.450 14.685 1.00 76.62 87 PHE A O 1
ATOM 665 N N . ASP A 1 88 ? -7.481 5.407 16.629 1.00 77.62 88 ASP A N 1
ATOM 666 C CA . ASP A 1 88 ? -8.834 5.966 16.787 1.00 77.62 88 ASP A CA 1
ATOM 667 C C . ASP A 1 88 ? -8.823 7.504 16.675 1.00 77.62 88 ASP A C 1
ATOM 669 O O . ASP A 1 88 ? -9.617 8.083 15.935 1.00 77.62 88 ASP A O 1
ATOM 673 N N . GLU A 1 89 ? -7.866 8.175 17.323 1.00 69.44 89 GLU A N 1
ATOM 674 C CA . GLU A 1 89 ? -7.744 9.644 17.299 1.00 69.44 89 GLU A CA 1
ATOM 675 C C . GLU A 1 89 ? -7.408 10.205 15.906 1.00 69.44 89 GLU A C 1
ATOM 677 O O . GLU A 1 89 ? -7.795 11.324 15.583 1.00 69.44 89 GLU A O 1
ATOM 682 N N . LEU A 1 90 ? -6.731 9.425 15.057 1.00 67.69 90 LEU A N 1
ATOM 683 C CA . LEU A 1 90 ? -6.343 9.840 13.704 1.00 67.69 90 LEU A CA 1
ATOM 684 C C . LEU A 1 90 ? -7.460 9.610 12.676 1.00 67.69 90 LEU A C 1
ATOM 686 O O . LEU A 1 90 ? -7.519 10.298 11.658 1.00 67.69 90 LEU A O 1
ATOM 690 N N . ILE A 1 91 ? -8.333 8.629 12.920 1.00 64.25 91 ILE A N 1
ATOM 691 C CA . ILE A 1 91 ? -9.443 8.273 12.026 1.00 64.25 91 ILE A CA 1
ATOM 692 C C . ILE A 1 91 ? -10.653 9.186 12.273 1.00 64.25 91 ILE A C 1
ATOM 694 O O . ILE A 1 91 ? -11.308 9.602 11.314 1.00 64.25 91 ILE A O 1
ATOM 698 N N . LEU A 1 92 ? -10.908 9.562 13.532 1.00 54.09 92 LEU A N 1
ATOM 699 C CA . LEU A 1 92 ? -12.040 10.414 13.920 1.00 54.09 92 LEU A CA 1
ATOM 700 C C . LEU A 1 92 ? -11.998 11.826 13.307 1.00 54.09 92 LEU A C 1
ATOM 702 O O . LEU A 1 92 ? -13.042 12.455 13.163 1.00 54.09 92 LEU A O 1
ATOM 706 N N . GLU A 1 93 ? -10.830 12.328 12.896 1.00 52.47 93 GLU A N 1
ATOM 707 C CA . GLU A 1 93 ? -10.721 13.645 12.250 1.00 52.47 93 GLU A CA 1
ATOM 708 C C . GLU A 1 93 ? -11.098 13.643 10.757 1.00 52.47 93 GLU A C 1
ATOM 710 O O . GLU A 1 93 ? -11.368 14.707 10.194 1.00 52.47 93 GLU A O 1
ATOM 715 N N . ARG A 1 94 ? -11.141 12.476 10.093 1.00 51.50 94 ARG A N 1
ATOM 716 C CA . ARG A 1 94 ? -11.383 12.388 8.638 1.00 51.50 94 ARG A CA 1
ATOM 717 C C . ARG A 1 94 ? -12.847 12.106 8.272 1.00 51.50 94 ARG A C 1
ATOM 719 O O . ARG A 1 94 ? -13.215 12.331 7.120 1.00 51.50 94 ARG A O 1
ATOM 726 N N . ASP A 1 95 ? -13.676 11.671 9.224 1.00 50.44 95 ASP A N 1
ATOM 727 C CA . ASP A 1 95 ? -15.086 11.332 8.994 1.00 50.44 95 ASP A CA 1
ATOM 728 C C . ASP A 1 95 ? -16.011 11.880 10.106 1.00 50.44 95 ASP A C 1
ATOM 730 O O . ASP A 1 95 ? -16.115 11.282 11.178 1.00 50.44 95 ASP A O 1
ATOM 734 N N . PRO A 1 96 ? -16.735 12.997 9.885 1.00 46.16 96 PRO A N 1
ATOM 735 C CA . PRO A 1 96 ? -17.737 13.481 10.837 1.00 46.16 96 PRO A CA 1
ATOM 736 C C . PRO A 1 96 ? -18.996 12.587 10.922 1.00 46.16 96 PRO A C 1
ATOM 738 O O . PRO A 1 96 ? -19.950 1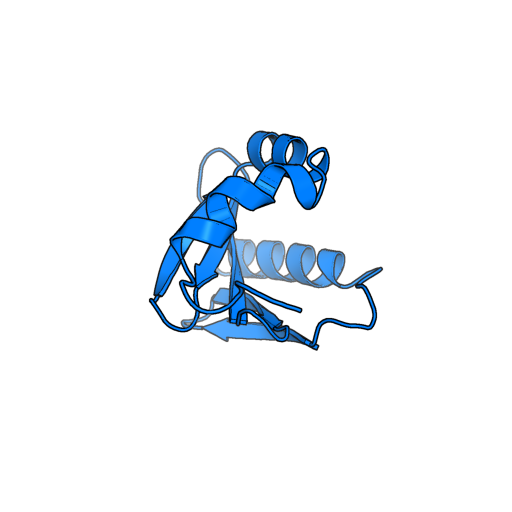2.962 11.603 1.00 46.16 96 PRO A O 1
ATOM 741 N N . GLY A 1 97 ? -19.041 11.441 10.227 1.00 49.09 97 GLY A N 1
ATOM 742 C CA . GLY A 1 97 ? -20.215 10.573 10.102 1.00 49.09 97 GLY A CA 1
ATOM 743 C C . GLY A 1 97 ? -20.265 9.320 10.983 1.00 49.09 97 GLY A C 1
ATOM 744 O O . GLY A 1 97 ? -21.305 8.670 10.998 1.00 49.09 97 GLY A O 1
ATOM 745 N N . LEU A 1 98 ? -19.214 8.968 11.733 1.00 47.31 98 LEU A N 1
ATOM 746 C CA . LEU A 1 98 ? -19.211 7.773 12.605 1.00 47.31 98 LEU A CA 1
ATOM 747 C C . LEU A 1 98 ? -19.416 8.105 14.092 1.00 47.31 98 LEU A C 1
ATOM 749 O O . LEU A 1 98 ? -18.876 7.453 14.985 1.00 47.31 98 LEU A O 1
ATOM 753 N N . GLY A 1 99 ? -20.235 9.120 14.360 1.00 49.56 99 GLY A N 1
ATOM 754 C CA . GLY A 1 99 ? -20.917 9.253 15.640 1.00 49.56 99 GLY A CA 1
ATOM 755 C C . GLY A 1 99 ? -22.212 8.444 15.609 1.00 49.56 99 GLY A C 1
ATOM 756 O O . GLY A 1 99 ? -23.091 8.750 14.814 1.00 49.56 99 GLY A O 1
ATOM 757 N N . GLU A 1 100 ? -22.327 7.477 16.521 1.00 44.62 100 GLU A N 1
ATOM 758 C CA . GLU A 1 100 ? -23.533 6.695 16.849 1.00 44.62 100 GLU A CA 1
ATOM 759 C C . GLU A 1 100 ? -23.836 5.475 15.955 1.00 44.62 100 GLU A C 1
ATOM 761 O O . GLU A 1 100 ? -24.524 5.577 14.945 1.00 44.62 100 GLU A O 1
ATOM 766 N N . THR A 1 101 ? -23.406 4.289 16.412 1.00 42.06 101 THR A N 1
ATOM 767 C CA . THR A 1 101 ? -24.302 3.191 16.853 1.00 42.06 101 THR A CA 1
ATOM 768 C C . THR A 1 101 ? -23.560 2.218 17.756 1.00 42.06 101 THR A C 1
ATOM 770 O O . THR A 1 101 ? -22.426 1.844 17.384 1.00 42.06 101 THR A O 1
#

Foldseek 3Di:
DVVQQVVFVVVLVVVVVPDDPQWDWDWDADPRHIWIWTDHPPFIWTWTWDPPDPAIWIWIAGPPPRDIDIHGPVRVVVVVPDDPVNCPVVVCVPDPPPDDD

pLDDT: mean 78.37, std 13.4, range [42.06, 93.75]

Sequence (101 aa):
MKANDEAARALLEGLLVGRPAAADVAVRHRGGHPYLVIRNEFATVWLGIDVSTTGVRIVITDAETETAIALDPLELEAISRMSHRDFDELILERDPGLGET

Secondary structure (DSSP, 8-state):
-HHHHHHHHHHHHHHTTT--TTSEEEEEEETTEEEEEEE-SS-EEEEEEE-SSSS-EEEEEETTT--EEEE-HHHHHHHHT--GGGGHHHHTTT-TT----

Radius of gyration: 15.2 Å; chains: 1; bounding box: 44×29×35 Å